Protein AF-A0A5V2QT96-F1 (afdb_monomer_lite)

pLDDT: mean 82.32, std 19.22, range [33.31, 97.69]

Secondary structure (DSSP, 8-state):
-----HHHHHHHHHHHHHHHHHHHHHHHHHH-TTS-E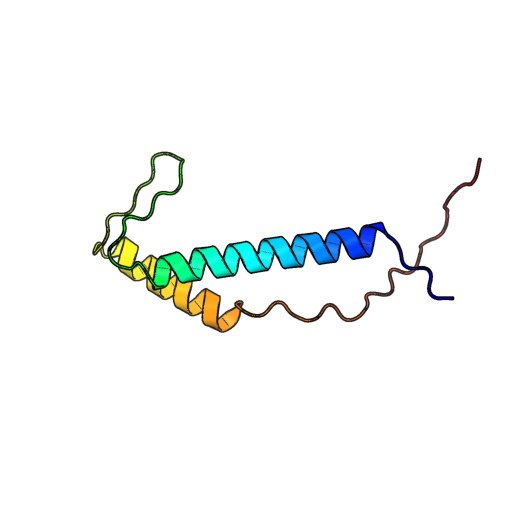E-SSS-EEPTTSHHHHHHHHHHHHHHHHHSSPPP---------S-----

Organism: Salmonella enterica (NCBI:txid28901)

Structure (mmCIF, N/CA/C/O backbone):
data_AF-A0A5V2QT96-F1
#
_entry.id   AF-A0A5V2QT96-F1
#
loop_
_atom_site.group_PDB
_atom_site.id
_atom_site.type_symbol
_atom_site.label_atom_id
_atom_site.label_alt_id
_atom_site.label_comp_id
_atom_site.label_asym_id
_atom_site.label_entity_id
_atom_site.label_seq_id
_atom_site.pdbx_PDB_ins_code
_atom_site.Cartn_x
_atom_site.Cartn_y
_atom_site.Cartn_z
_atom_site.occupancy
_atom_site.B_iso_or_equiv
_atom_site.auth_seq_id
_atom_site.auth_comp_id
_atom_site.auth_asym_id
_atom_site.auth_atom_id
_atom_site.pdbx_PDB_model_num
ATOM 1 N N . MET A 1 1 ? 27.354 2.373 -31.600 1.00 33.31 1 MET A N 1
ATOM 2 C CA . MET A 1 1 ? 26.694 3.590 -31.091 1.00 33.31 1 MET A CA 1
ATOM 3 C C . MET A 1 1 ? 25.254 3.196 -30.807 1.00 33.31 1 MET A C 1
ATOM 5 O O . MET A 1 1 ? 24.531 2.945 -31.756 1.00 33.31 1 MET A O 1
ATOM 9 N N . LYS A 1 2 ? 24.887 2.952 -29.539 1.00 41.69 2 LYS A N 1
ATOM 10 C CA . LYS A 1 2 ? 23.493 2.631 -29.189 1.00 41.69 2 LYS A CA 1
ATOM 11 C C . LYS A 1 2 ? 22.698 3.926 -29.315 1.00 41.69 2 LYS A C 1
ATOM 13 O O . LYS A 1 2 ? 23.010 4.883 -28.610 1.00 41.69 2 LYS A O 1
ATOM 18 N N . ILE A 1 3 ? 21.745 3.968 -30.238 1.00 44.81 3 ILE A N 1
ATOM 19 C CA . ILE A 1 3 ? 20.764 5.047 -30.304 1.00 44.81 3 ILE A CA 1
ATOM 20 C C . ILE A 1 3 ? 19.909 4.885 -29.044 1.00 44.81 3 ILE A C 1
ATOM 22 O O . ILE A 1 3 ? 19.232 3.879 -28.863 1.00 44.81 3 ILE A O 1
ATOM 26 N N . VAL A 1 4 ? 20.060 5.806 -28.094 1.00 49.22 4 VAL A N 1
ATOM 27 C CA . VAL A 1 4 ? 19.237 5.836 -26.883 1.00 49.22 4 VAL A CA 1
ATOM 28 C C . VAL A 1 4 ? 18.030 6.701 -27.212 1.00 49.22 4 VAL A C 1
ATOM 30 O O . VAL A 1 4 ? 18.138 7.928 -27.237 1.00 49.22 4 VAL A O 1
ATOM 33 N N . CYS A 1 5 ? 16.891 6.068 -27.489 1.00 51.47 5 CYS A N 1
ATOM 34 C CA . CYS A 1 5 ? 15.623 6.759 -27.699 1.00 51.47 5 CYS A CA 1
ATOM 35 C C . CYS A 1 5 ? 15.273 7.546 -26.422 1.00 51.47 5 CYS A C 1
ATOM 37 O O . CYS A 1 5 ? 14.960 6.955 -25.385 1.00 51.47 5 CYS A O 1
ATOM 39 N N . HIS A 1 6 ? 15.377 8.881 -26.476 1.00 56.62 6 HIS A N 1
ATOM 40 C CA . HIS A 1 6 ? 15.187 9.773 -25.321 1.00 56.62 6 HIS A CA 1
ATOM 41 C C . HIS A 1 6 ? 13.814 9.575 -24.652 1.00 56.62 6 HIS A C 1
ATOM 43 O O . HIS A 1 6 ? 13.736 9.504 -23.426 1.00 56.62 6 HIS A O 1
ATOM 49 N N . GLY A 1 7 ? 12.753 9.366 -25.442 1.00 65.81 7 GLY A N 1
ATOM 50 C CA . GLY A 1 7 ? 11.400 9.136 -24.922 1.00 65.81 7 GLY A CA 1
ATOM 51 C C . GLY A 1 7 ? 11.251 7.848 -24.101 1.00 65.81 7 GLY A C 1
ATOM 52 O O . GLY A 1 7 ? 10.529 7.826 -23.104 1.00 65.81 7 GLY A O 1
ATOM 53 N N . SER A 1 8 ? 11.979 6.781 -24.447 1.00 73.56 8 SER A N 1
ATOM 54 C CA . SER A 1 8 ? 11.907 5.505 -23.721 1.00 73.56 8 SER A CA 1
ATOM 55 C C . SER A 1 8 ? 12.540 5.605 -22.330 1.00 73.56 8 SER A C 1
ATOM 57 O O . SER A 1 8 ? 12.024 5.032 -21.372 1.00 73.56 8 SER A O 1
ATOM 59 N N . GLN A 1 9 ? 13.630 6.367 -22.184 1.00 78.44 9 GLN A N 1
ATOM 60 C CA . GLN A 1 9 ? 14.266 6.599 -20.880 1.00 78.44 9 GLN A CA 1
ATOM 61 C C . GLN A 1 9 ? 13.410 7.488 -19.970 1.00 78.44 9 GLN A C 1
ATOM 63 O O . GLN A 1 9 ? 13.292 7.212 -18.773 1.00 78.44 9 GLN A O 1
ATOM 68 N N . GLU A 1 10 ? 12.766 8.515 -20.528 1.00 82.25 10 GLU A N 1
ATOM 69 C CA . GLU A 1 10 ? 11.832 9.367 -19.786 1.00 82.25 10 GLU A CA 1
ATOM 70 C C . GLU A 1 10 ? 10.622 8.578 -19.276 1.00 82.25 10 GLU A C 1
ATOM 72 O O . GLU A 1 10 ? 10.262 8.700 -18.103 1.00 82.25 10 GLU A O 1
ATOM 77 N N . LEU A 1 11 ? 10.051 7.700 -20.108 1.00 83.69 11 LEU A N 1
ATOM 78 C CA . LEU A 1 11 ? 8.951 6.825 -19.706 1.00 83.69 11 LEU A CA 1
ATOM 79 C C . LEU A 1 11 ? 9.367 5.864 -18.582 1.00 83.69 11 LEU A C 1
ATOM 81 O O . LEU A 1 11 ? 8.668 5.758 -17.574 1.00 83.69 11 LEU A O 1
ATOM 85 N N . ILE A 1 12 ? 10.518 5.195 -18.713 1.00 85.81 12 ILE A N 1
ATOM 86 C CA . ILE A 1 12 ? 11.032 4.281 -17.678 1.00 85.81 12 ILE A CA 1
ATOM 87 C C . ILE A 1 12 ? 11.251 5.032 -16.357 1.00 85.81 12 ILE A C 1
ATOM 89 O O . ILE A 1 12 ? 10.879 4.539 -15.288 1.00 85.81 12 ILE A O 1
ATOM 93 N N . SER A 1 13 ? 11.813 6.241 -16.414 1.00 86.56 13 SER A N 1
ATOM 94 C CA . SER A 1 13 ? 12.000 7.104 -15.243 1.00 86.56 13 SER A CA 1
ATOM 95 C C . SER A 1 13 ? 10.665 7.493 -14.597 1.00 86.56 13 SER A C 1
ATOM 97 O O . SER A 1 13 ? 10.507 7.387 -13.376 1.00 86.56 13 SER A O 1
ATOM 99 N N . ALA A 1 14 ? 9.668 7.867 -15.405 1.00 89.56 14 ALA A N 1
ATOM 100 C CA . ALA A 1 14 ? 8.333 8.211 -14.928 1.00 89.56 14 ALA A CA 1
ATOM 101 C C . ALA A 1 14 ? 7.647 7.025 -14.233 1.00 89.56 14 ALA A C 1
ATOM 103 O O . ALA A 1 14 ? 7.090 7.195 -13.145 1.00 89.56 14 ALA A O 1
ATOM 104 N N . ILE A 1 15 ? 7.744 5.818 -14.803 1.00 90.75 15 ILE A N 1
ATOM 105 C CA . ILE A 1 15 ? 7.181 4.598 -14.207 1.00 90.75 15 ILE A CA 1
ATOM 106 C C . ILE A 1 15 ? 7.875 4.275 -12.881 1.00 90.75 15 ILE A C 1
ATOM 108 O O . ILE A 1 15 ? 7.194 4.014 -11.889 1.00 90.75 15 ILE A O 1
ATOM 112 N N . ARG A 1 16 ? 9.213 4.353 -12.822 1.00 90.69 16 ARG A N 1
ATOM 113 C CA . ARG A 1 16 ? 9.974 4.147 -11.576 1.00 90.69 16 ARG A CA 1
ATOM 114 C C . ARG A 1 16 ? 9.541 5.121 -10.486 1.00 90.69 16 ARG A C 1
ATOM 116 O O . ARG A 1 16 ? 9.274 4.705 -9.362 1.00 90.69 16 ARG A O 1
ATOM 123 N N . LYS A 1 17 ? 9.416 6.407 -10.822 1.00 93.50 17 LYS A N 1
ATOM 124 C CA . LYS A 1 17 ? 8.986 7.442 -9.875 1.00 93.50 17 LYS A CA 1
ATOM 125 C C . LYS A 1 17 ? 7.551 7.223 -9.396 1.00 93.50 17 LYS A C 1
ATOM 127 O O . LYS A 1 17 ? 7.274 7.370 -8.207 1.00 93.50 17 LYS A O 1
ATOM 132 N N . TRP A 1 18 ? 6.640 6.877 -10.306 1.00 94.38 18 TRP A N 1
ATOM 133 C CA . TRP A 1 18 ? 5.260 6.544 -9.959 1.00 94.38 18 TRP A CA 1
ATOM 134 C C . TRP A 1 18 ? 5.203 5.345 -9.008 1.00 94.38 18 TRP A C 1
ATOM 136 O O . TRP A 1 18 ? 4.552 5.425 -7.968 1.00 94.38 18 TRP A O 1
ATOM 146 N N . HIS A 1 19 ? 5.935 4.273 -9.317 1.00 94.75 19 HIS A N 1
ATOM 147 C CA . HIS A 1 19 ? 5.977 3.060 -8.502 1.00 94.75 19 HIS A CA 1
ATOM 148 C C . HIS A 1 19 ? 6.527 3.337 -7.098 1.00 94.75 19 HIS A C 1
ATOM 150 O O . HIS A 1 19 ? 5.860 3.020 -6.115 1.00 94.75 19 HIS A O 1
ATOM 156 N N . GLN A 1 20 ? 7.658 4.042 -6.992 1.00 95.19 20 GLN A N 1
ATOM 157 C CA . GLN A 1 20 ? 8.236 4.452 -5.706 1.00 95.19 20 GLN A CA 1
ATOM 158 C C . GLN A 1 20 ? 7.262 5.291 -4.871 1.00 95.19 20 GLN A C 1
ATOM 160 O O . GLN A 1 20 ? 7.142 5.086 -3.664 1.00 95.19 20 GLN A O 1
ATOM 165 N N . ASN A 1 21 ? 6.531 6.214 -5.506 1.00 95.94 21 ASN A N 1
ATOM 166 C CA . ASN A 1 21 ? 5.512 7.006 -4.823 1.00 95.94 21 ASN A CA 1
ATOM 167 C C . ASN A 1 21 ? 4.391 6.114 -4.263 1.00 95.94 21 ASN A C 1
ATOM 169 O O . ASN A 1 21 ? 4.001 6.285 -3.109 1.00 95.94 21 ASN A O 1
ATOM 173 N N . LYS A 1 22 ? 3.909 5.135 -5.040 1.00 95.19 22 LYS A N 1
ATOM 174 C CA . LYS A 1 22 ? 2.861 4.204 -4.596 1.00 95.19 22 LYS A CA 1
ATOM 175 C C . LYS A 1 22 ? 3.315 3.286 -3.473 1.00 95.19 22 LYS A C 1
ATOM 177 O O . LYS A 1 22 ? 2.579 3.142 -2.501 1.00 95.19 22 LYS A O 1
ATOM 182 N N . VAL A 1 23 ? 4.527 2.746 -3.553 1.00 96.69 23 VAL A N 1
ATOM 183 C CA . VAL A 1 23 ? 5.123 1.971 -2.456 1.00 96.69 23 VAL A CA 1
ATOM 184 C C . VAL A 1 23 ? 5.231 2.827 -1.191 1.00 96.69 23 VAL A C 1
ATOM 186 O O . VAL A 1 23 ? 4.801 2.395 -0.126 1.00 96.69 23 VAL A O 1
ATOM 189 N N . GLY A 1 24 ? 5.698 4.075 -1.308 1.00 96.44 24 GLY A N 1
ATOM 190 C CA . GLY A 1 24 ? 5.764 5.008 -0.179 1.00 96.44 24 GLY A CA 1
ATOM 191 C C . GLY A 1 24 ? 4.399 5.295 0.456 1.00 96.44 24 GLY A C 1
ATOM 192 O O . GLY A 1 24 ? 4.269 5.258 1.675 1.00 96.44 24 GLY A O 1
ATOM 193 N N . GLN A 1 25 ? 3.359 5.521 -0.354 1.00 94.56 25 GLN A N 1
ATOM 194 C CA . GLN A 1 25 ? 1.991 5.725 0.140 1.00 94.56 25 GLN A CA 1
ATOM 195 C C . GLN A 1 25 ? 1.463 4.501 0.901 1.00 94.56 25 GLN A C 1
ATOM 197 O O . GLN A 1 25 ? 0.867 4.650 1.965 1.00 94.56 25 GLN A O 1
ATOM 202 N N . LEU A 1 26 ? 1.698 3.293 0.380 1.00 96.19 26 LEU A N 1
ATOM 203 C CA . LEU A 1 26 ? 1.282 2.054 1.038 1.00 96.19 26 LEU A CA 1
ATOM 204 C C . LEU A 1 26 ? 2.042 1.811 2.347 1.00 96.19 26 LEU A C 1
ATOM 206 O O . LEU A 1 26 ? 1.423 1.400 3.325 1.00 96.19 26 LEU A O 1
ATOM 210 N N . ASN A 1 27 ? 3.341 2.119 2.398 1.00 96.94 27 ASN A N 1
ATOM 211 C CA . ASN A 1 27 ? 4.113 2.042 3.641 1.00 96.94 27 ASN A CA 1
ATOM 212 C C . ASN A 1 27 ? 3.536 2.974 4.714 1.00 96.94 27 ASN A C 1
ATOM 214 O O . ASN A 1 27 ? 3.300 2.522 5.828 1.00 96.94 27 ASN A O 1
ATOM 218 N N . LEU A 1 28 ? 3.182 4.218 4.368 1.00 95.81 28 LEU A N 1
ATOM 219 C CA . LEU A 1 28 ? 2.543 5.146 5.315 1.00 95.81 28 LEU A CA 1
ATOM 220 C C . LEU A 1 28 ? 1.227 4.596 5.884 1.00 95.81 28 LEU A C 1
ATOM 222 O O . LEU A 1 28 ? 0.957 4.745 7.072 1.00 95.81 28 LEU A O 1
ATOM 226 N N . ILE A 1 29 ? 0.413 3.938 5.053 1.00 94.62 29 ILE A N 1
ATOM 227 C CA . ILE A 1 29 ? -0.853 3.313 5.477 1.00 94.62 29 ILE A CA 1
ATOM 228 C C . ILE A 1 29 ? -0.620 2.195 6.504 1.00 94.62 29 ILE A C 1
ATOM 230 O O . ILE A 1 29 ? -1.440 2.000 7.410 1.00 94.62 29 ILE A O 1
ATOM 234 N N . VAL A 1 30 ? 0.465 1.437 6.334 1.00 95.12 30 VAL A N 1
ATOM 235 C CA . VAL A 1 30 ? 0.842 0.330 7.219 1.00 95.12 30 VAL A CA 1
ATOM 236 C C . VAL A 1 30 ? 1.474 0.849 8.513 1.00 95.12 30 VAL A C 1
ATOM 238 O O . VAL A 1 30 ? 1.093 0.395 9.591 1.00 95.12 30 VAL A O 1
ATOM 241 N N . GLU A 1 31 ? 2.386 1.817 8.418 1.00 96.19 31 GLU A N 1
ATOM 242 C CA . GLU A 1 31 ? 3.107 2.411 9.550 1.00 96.19 31 GLU A CA 1
ATOM 243 C C . GLU A 1 31 ? 2.182 3.226 10.466 1.00 96.19 31 GLU A C 1
ATOM 245 O O . GLU A 1 31 ? 2.258 3.112 11.690 1.00 96.19 31 GLU A O 1
ATOM 250 N N . HIS A 1 32 ? 1.250 3.991 9.892 1.00 95.50 32 HIS A N 1
ATOM 251 C CA . HIS A 1 32 ? 0.320 4.853 10.626 1.00 95.50 32 HIS A CA 1
ATOM 252 C C . HIS A 1 32 ? -1.066 4.213 10.747 1.00 95.50 32 HIS A C 1
ATOM 254 O O . HIS A 1 32 ? -2.082 4.705 10.245 1.00 95.50 32 HIS A O 1
ATOM 260 N N . SER A 1 33 ? -1.114 3.058 11.416 1.00 93.00 33 SER A N 1
ATOM 261 C CA . SER A 1 33 ? -2.349 2.277 11.572 1.00 93.00 33 SER A CA 1
ATOM 262 C C . SER A 1 33 ? -3.411 2.910 12.496 1.00 93.00 33 SER A C 1
ATOM 264 O O . SER A 1 33 ? -4.551 2.441 12.590 1.00 93.00 33 SER A O 1
ATOM 266 N N . ASP A 1 34 ? -3.065 3.999 13.157 1.00 95.00 34 ASP A N 1
ATOM 267 C CA . ASP A 1 34 ? -3.916 4.816 14.014 1.00 95.00 34 ASP A CA 1
ATOM 268 C C . ASP A 1 34 ? -4.551 6.007 13.276 1.00 95.00 34 ASP A C 1
ATOM 270 O O . ASP A 1 34 ? -5.475 6.623 13.804 1.00 95.00 34 ASP A O 1
ATOM 274 N N . ALA A 1 35 ? -4.120 6.298 12.045 1.00 95.56 35 ALA A N 1
ATOM 275 C CA . ALA A 1 35 ? -4.677 7.371 11.230 1.00 95.56 35 ALA A CA 1
ATOM 276 C C . ALA A 1 35 ? -5.924 6.936 10.437 1.00 95.56 35 ALA A C 1
ATOM 278 O O . ALA A 1 35 ? -6.071 5.774 10.032 1.00 95.56 35 ALA A O 1
ATOM 279 N N . ASP A 1 36 ? -6.817 7.898 10.195 1.00 97.06 36 ASP A N 1
ATOM 280 C CA . ASP A 1 36 ? -7.918 7.766 9.239 1.00 97.06 36 ASP A CA 1
ATOM 281 C C . ASP A 1 36 ? -7.367 7.714 7.802 1.00 97.06 36 ASP A C 1
ATOM 283 O O . ASP A 1 36 ? -6.375 8.367 7.476 1.00 97.06 36 ASP A O 1
ATOM 287 N N . LEU A 1 37 ? -8.034 6.964 6.923 1.00 95.19 37 LEU A N 1
ATOM 288 C CA . LEU A 1 37 ? -7.706 6.916 5.497 1.00 95.19 37 LEU A CA 1
ATOM 289 C C . LEU A 1 37 ? -8.636 7.857 4.731 1.00 95.19 37 LEU A C 1
ATOM 291 O O . LEU A 1 37 ? -9.815 7.545 4.562 1.00 95.19 37 LEU A O 1
ATOM 295 N N . ASP A 1 38 ? -8.108 8.991 4.276 1.00 94.50 38 ASP A N 1
ATOM 296 C CA . ASP A 1 38 ? -8.823 9.963 3.443 1.00 94.50 38 ASP A CA 1
ATOM 297 C C . ASP A 1 38 ? -8.434 9.796 1.967 1.00 94.50 38 ASP A C 1
ATOM 299 O O . ASP A 1 38 ? -7.253 9.789 1.614 1.00 94.50 38 ASP A O 1
ATOM 303 N N . PHE A 1 39 ? -9.436 9.658 1.099 1.00 89.81 39 PHE A N 1
ATOM 304 C CA . PHE A 1 39 ? -9.258 9.477 -0.343 1.00 89.81 39 PHE A CA 1
ATOM 305 C C . PHE A 1 39 ? -9.477 10.767 -1.155 1.00 89.81 39 PHE A C 1
ATOM 307 O O . PHE A 1 39 ? -9.472 10.727 -2.385 1.00 89.81 39 PHE A O 1
ATOM 314 N N . GLY A 1 40 ? -9.689 11.914 -0.500 1.00 91.75 40 GLY A N 1
ATOM 315 C CA . GLY A 1 40 ? -9.794 13.236 -1.131 1.00 91.75 40 GLY A CA 1
ATOM 316 C C . GLY A 1 40 ? -11.082 13.479 -1.926 1.00 91.75 40 GLY A C 1
ATOM 317 O O . GLY A 1 40 ? -11.257 14.541 -2.514 1.00 91.75 40 GLY A O 1
ATOM 318 N N . ASN A 1 41 ? -12.001 12.514 -1.941 1.00 94.00 41 ASN A N 1
ATOM 319 C CA . ASN A 1 41 ? -13.304 12.589 -2.609 1.00 94.00 41 ASN A CA 1
ATOM 320 C C . ASN A 1 41 ? -14.475 12.610 -1.606 1.00 94.00 41 ASN A C 1
ATOM 322 O O . ASN A 1 41 ? -15.600 12.260 -1.955 1.00 94.00 41 ASN A O 1
ATOM 326 N N . GLY A 1 42 ? -14.195 12.961 -0.346 1.00 92.25 42 GLY A N 1
ATOM 327 C CA . GLY A 1 42 ? -15.154 12.900 0.761 1.00 92.25 42 GLY A CA 1
ATOM 328 C C . GLY A 1 42 ? -15.308 11.512 1.391 1.00 92.25 42 GLY A C 1
ATOM 329 O O . GLY A 1 42 ? -16.040 11.373 2.369 1.00 92.25 42 GLY A O 1
ATOM 330 N N . THR A 1 43 ? -14.616 10.489 0.877 1.00 94.12 43 THR A N 1
ATOM 331 C CA . THR A 1 43 ? -14.575 9.158 1.496 1.00 94.12 43 THR A CA 1
ATOM 332 C C . THR A 1 43 ? -13.476 9.108 2.547 1.00 94.12 43 THR A C 1
ATOM 334 O O . THR A 1 43 ? -12.301 9.278 2.224 1.00 94.12 43 THR A O 1
ATOM 337 N N . VAL A 1 44 ? -13.860 8.815 3.790 1.00 96.56 44 VAL A N 1
ATOM 338 C CA . VAL A 1 44 ? -12.933 8.618 4.909 1.00 96.56 44 VAL A CA 1
ATOM 339 C C . VAL A 1 44 ? -13.222 7.279 5.577 1.00 96.56 44 VAL A C 1
ATOM 341 O O . VAL A 1 44 ? -14.347 7.030 6.013 1.00 96.56 44 VAL A O 1
ATOM 344 N N . ILE A 1 45 ? -12.207 6.422 5.694 1.00 96.06 45 ILE A N 1
ATOM 345 C CA . ILE A 1 45 ? -12.289 5.186 6.477 1.00 96.06 45 ILE A CA 1
ATOM 346 C C . ILE A 1 45 ? -11.666 5.447 7.843 1.00 96.06 45 ILE A C 1
ATOM 348 O O . ILE A 1 45 ? -10.483 5.770 7.948 1.00 96.06 45 ILE A O 1
ATOM 352 N N . LYS A 1 46 ? -12.470 5.285 8.897 1.00 97.50 46 LYS A N 1
ATOM 353 C CA . LYS A 1 46 ? -12.030 5.532 10.271 1.00 97.50 46 LYS A CA 1
ATOM 354 C C . LYS A 1 46 ? -10.990 4.525 10.740 1.00 97.50 46 LYS A C 1
ATOM 356 O O . LYS A 1 46 ? -11.149 3.318 10.518 1.00 97.50 46 LYS A O 1
ATOM 361 N N . ALA A 1 47 ? -9.970 5.016 11.436 1.00 96.25 47 ALA A N 1
ATOM 362 C CA . ALA A 1 47 ? -8.974 4.190 12.097 1.00 96.25 47 ALA A CA 1
ATOM 363 C C . ALA A 1 47 ? -9.634 3.155 13.023 1.00 96.25 47 ALA A C 1
ATOM 365 O O . ALA A 1 47 ? -10.671 3.404 13.638 1.00 96.25 47 ALA A O 1
ATOM 366 N N . GLY A 1 48 ? -9.056 1.956 13.093 1.00 93.25 48 GLY A N 1
ATOM 367 C CA . GLY A 1 48 ? -9.555 0.869 13.943 1.00 93.25 48 GLY A CA 1
ATOM 368 C C . GLY A 1 48 ? -10.847 0.188 13.468 1.00 93.25 48 GLY A C 1
ATOM 369 O O . GLY A 1 48 ? -11.194 -0.864 14.009 1.00 93.25 48 GLY A O 1
ATOM 370 N N . SER A 1 49 ? -11.529 0.713 12.443 1.00 97.06 49 SER A N 1
ATOM 371 C CA . SER A 1 49 ? -12.658 0.026 11.804 1.00 97.06 49 SER A CA 1
ATOM 372 C C . SER A 1 49 ? -12.210 -1.261 11.104 1.00 97.06 49 SER A C 1
ATOM 374 O O . SER A 1 49 ? -11.056 -1.393 10.688 1.00 97.06 49 SER A O 1
ATOM 376 N N . ASP A 1 50 ? -13.124 -2.214 10.922 1.00 97.69 50 ASP A N 1
ATOM 377 C CA . ASP A 1 50 ? -12.804 -3.464 10.220 1.00 97.69 50 ASP A CA 1
ATOM 378 C C . ASP A 1 50 ? -12.434 -3.224 8.751 1.00 97.69 50 ASP A C 1
ATOM 380 O O . ASP A 1 50 ? -11.552 -3.897 8.218 1.00 97.69 50 ASP A O 1
ATOM 384 N N . ALA A 1 51 ? -13.009 -2.190 8.129 1.00 96.12 51 ALA A N 1
ATOM 385 C CA . ALA A 1 51 ? -12.611 -1.735 6.800 1.00 96.12 51 ALA A CA 1
ATOM 386 C C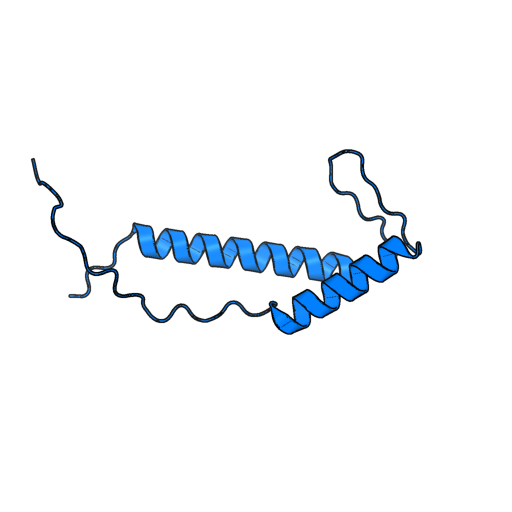 . ALA A 1 51 ? -11.153 -1.241 6.772 1.00 96.12 51 ALA A C 1
ATOM 388 O O . ALA A 1 51 ? -10.398 -1.629 5.882 1.00 96.12 51 ALA A O 1
ATOM 389 N N . ALA A 1 52 ? -10.723 -0.446 7.761 1.00 96.50 52 ALA A N 1
ATOM 390 C CA . ALA A 1 52 ? -9.332 0.007 7.857 1.00 96.50 52 ALA A CA 1
ATOM 391 C C . ALA A 1 52 ? -8.362 -1.161 8.090 1.00 96.50 52 ALA A C 1
ATOM 393 O O . ALA A 1 52 ? -7.293 -1.206 7.482 1.00 96.50 52 ALA A O 1
ATOM 394 N N . LYS A 1 53 ? -8.737 -2.131 8.937 1.00 95.69 53 LYS A N 1
ATOM 395 C CA . LYS A 1 53 ? -7.940 -3.350 9.158 1.00 95.69 53 LYS A CA 1
ATOM 396 C C . LYS A 1 53 ? -7.793 -4.150 7.864 1.00 95.69 53 LYS A C 1
ATOM 398 O O . LYS A 1 53 ? -6.675 -4.495 7.494 1.00 95.69 53 LYS A O 1
ATOM 403 N N . GLY A 1 54 ? -8.899 -4.390 7.156 1.00 96.44 54 GLY A N 1
ATOM 404 C CA . GLY A 1 54 ? -8.894 -5.106 5.880 1.00 96.44 54 GLY A CA 1
ATOM 405 C C . GLY A 1 54 ? -8.041 -4.406 4.822 1.00 96.44 54 GLY A C 1
ATOM 406 O O . GLY A 1 54 ? -7.202 -5.039 4.188 1.00 96.44 54 GLY A O 1
ATOM 407 N N . PHE A 1 55 ? -8.178 -3.085 4.690 1.00 95.69 55 PHE A N 1
ATOM 408 C CA . PHE A 1 55 ? -7.381 -2.302 3.746 1.00 95.69 55 PHE A CA 1
ATOM 409 C C . PHE A 1 55 ? -5.876 -2.384 4.039 1.00 95.69 55 PHE A C 1
ATOM 411 O O . PHE A 1 55 ? -5.079 -2.527 3.115 1.00 95.69 55 PHE A O 1
ATOM 418 N N . ARG A 1 56 ? -5.475 -2.362 5.315 1.00 96.00 56 ARG A 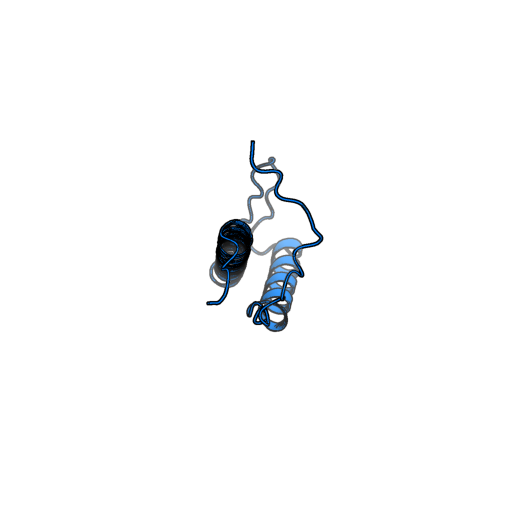N 1
ATOM 419 C CA . ARG A 1 56 ? -4.065 -2.503 5.716 1.00 96.00 56 ARG A CA 1
ATOM 420 C C . ARG A 1 56 ? -3.505 -3.884 5.427 1.00 96.00 56 ARG A C 1
ATOM 422 O O . ARG A 1 56 ? -2.389 -3.973 4.931 1.00 96.00 56 ARG A O 1
ATOM 429 N N . VAL A 1 57 ? -4.276 -4.943 5.673 1.00 96.75 57 VAL A N 1
ATOM 430 C CA . VAL A 1 57 ? -3.874 -6.304 5.282 1.00 96.75 57 VAL A CA 1
ATOM 431 C C . VAL A 1 57 ? -3.658 -6.372 3.771 1.00 96.75 57 VAL A C 1
ATOM 433 O O . VAL A 1 57 ? -2.629 -6.870 3.324 1.00 96.75 57 VAL A O 1
ATOM 436 N N . CYS A 1 58 ? -4.565 -5.799 2.976 1.00 96.44 58 CYS A N 1
ATOM 437 C CA . CYS A 1 58 ? -4.376 -5.705 1.530 1.00 96.44 58 CYS A CA 1
ATOM 438 C C . CYS A 1 58 ? -3.118 -4.904 1.159 1.00 96.44 58 CYS A C 1
ATOM 440 O O . CYS A 1 58 ? -2.360 -5.345 0.300 1.00 96.44 58 CYS A O 1
ATOM 442 N N . ALA A 1 59 ? -2.860 -3.766 1.811 1.00 96.62 59 ALA A N 1
ATOM 443 C CA . ALA A 1 59 ? -1.658 -2.964 1.577 1.00 96.62 59 ALA A CA 1
ATOM 444 C C . ALA A 1 59 ? -0.373 -3.755 1.874 1.00 96.62 59 ALA A C 1
ATOM 446 O O . ALA A 1 59 ? 0.553 -3.719 1.069 1.00 96.62 59 ALA A O 1
ATOM 447 N N . MET A 1 60 ? -0.340 -4.523 2.969 1.00 97.00 60 MET A N 1
ATOM 448 C CA . MET A 1 60 ? 0.782 -5.407 3.308 1.00 97.00 60 MET A CA 1
ATOM 449 C C . MET A 1 60 ? 1.004 -6.478 2.234 1.00 97.00 60 MET A C 1
ATOM 451 O O . MET A 1 60 ? 2.131 -6.672 1.794 1.00 97.00 60 MET A O 1
ATOM 455 N N . VAL A 1 61 ? -0.063 -7.134 1.762 1.00 97.25 61 VAL A N 1
ATOM 456 C CA . VAL A 1 61 ? 0.030 -8.141 0.688 1.00 97.25 61 VAL A CA 1
ATOM 457 C C . VAL A 1 61 ? 0.542 -7.520 -0.614 1.00 97.25 61 VAL A C 1
ATOM 459 O O . VAL A 1 61 ? 1.391 -8.100 -1.286 1.00 97.25 61 VAL A O 1
ATOM 462 N N . VAL A 1 62 ? 0.057 -6.330 -0.974 1.00 96.25 62 VAL A N 1
ATOM 463 C CA . VAL A 1 62 ? 0.518 -5.610 -2.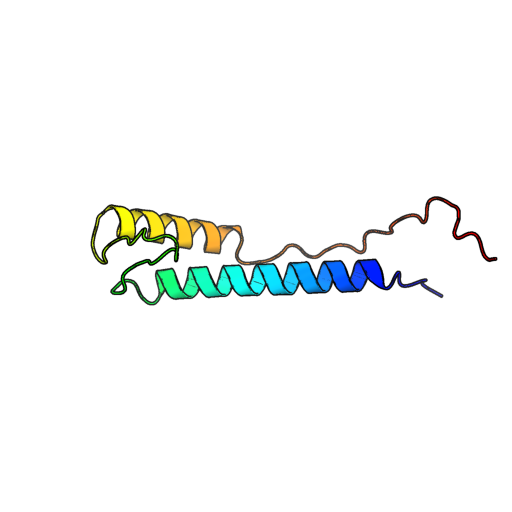170 1.00 96.25 62 VAL A CA 1
ATOM 464 C C . VAL A 1 62 ? 1.989 -5.224 -2.046 1.00 96.25 62 VAL A C 1
ATOM 466 O O . VAL A 1 62 ? 2.729 -5.378 -3.012 1.00 96.25 62 VAL A O 1
ATOM 469 N N . LEU A 1 63 ? 2.433 -4.752 -0.880 1.00 96.69 63 LEU A N 1
ATOM 470 C CA . LEU A 1 63 ? 3.841 -4.442 -0.635 1.00 96.69 63 LEU A CA 1
ATOM 471 C C . LEU A 1 63 ? 4.717 -5.695 -0.741 1.00 96.69 63 LEU A C 1
ATOM 473 O O . LEU A 1 63 ? 5.737 -5.659 -1.419 1.00 96.69 63 LEU A O 1
ATOM 477 N N . GLU A 1 64 ? 4.305 -6.816 -0.155 1.00 95.69 64 GLU A N 1
ATOM 478 C CA . GLU A 1 64 ? 5.063 -8.071 -0.238 1.00 95.69 64 GLU A CA 1
ATOM 479 C C . GLU A 1 64 ? 5.255 -8.524 -1.693 1.00 95.69 64 GLU A C 1
ATOM 481 O O . GLU A 1 64 ? 6.350 -8.901 -2.103 1.00 95.69 64 GLU A O 1
ATOM 486 N N . LEU A 1 65 ? 4.198 -8.438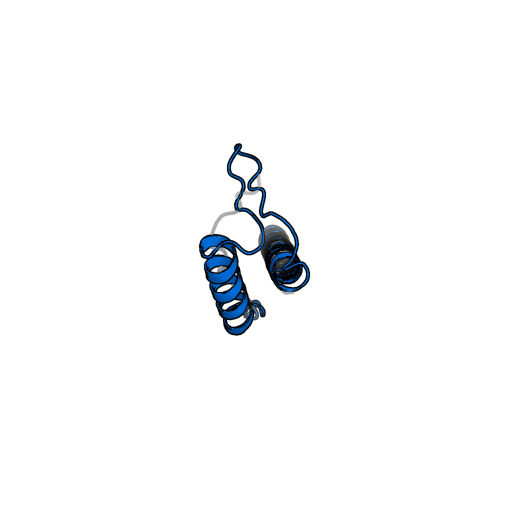 -2.503 1.00 93.75 65 LEU A N 1
ATOM 487 C CA . LEU A 1 65 ? 4.213 -8.948 -3.873 1.00 93.75 65 LEU A CA 1
ATOM 488 C C . LEU A 1 65 ? 4.786 -7.958 -4.896 1.00 93.75 65 LEU A C 1
ATOM 490 O O . LEU A 1 65 ? 5.345 -8.385 -5.904 1.00 93.75 65 LEU A O 1
ATOM 494 N N . LEU A 1 66 ? 4.603 -6.650 -4.684 1.00 93.50 66 LEU A N 1
ATOM 495 C CA . LEU A 1 66 ? 4.798 -5.614 -5.709 1.00 93.50 66 LEU A CA 1
ATOM 496 C C . LEU A 1 66 ? 5.664 -4.429 -5.242 1.00 93.50 66 LEU A C 1
ATOM 498 O O . LEU A 1 66 ? 5.749 -3.422 -5.951 1.00 93.50 66 LEU A O 1
ATOM 502 N N . SER A 1 67 ? 6.327 -4.511 -4.081 1.00 90.06 67 SER A N 1
ATOM 503 C CA . SER A 1 67 ? 7.248 -3.457 -3.604 1.00 90.06 67 SER A CA 1
ATOM 504 C C . SER A 1 67 ? 8.492 -3.287 -4.468 1.00 90.06 67 SER A C 1
ATOM 506 O O . SER A 1 67 ? 9.111 -2.225 -4.439 1.00 90.06 67 SER A O 1
ATOM 508 N N . THR A 1 68 ? 8.853 -4.305 -5.246 1.00 89.81 68 THR A N 1
ATOM 509 C CA . THR A 1 68 ? 9.985 -4.255 -6.169 1.00 89.81 68 THR A CA 1
ATOM 510 C C . THR A 1 68 ? 9.464 -4.157 -7.590 1.00 89.81 68 THR A C 1
ATOM 512 O O . THR A 1 68 ? 8.721 -5.020 -8.055 1.00 89.81 68 THR A O 1
ATOM 515 N N . LEU A 1 69 ? 9.850 -3.090 -8.287 1.00 85.88 69 LEU A N 1
ATOM 516 C CA . LEU A 1 69 ? 9.573 -2.976 -9.711 1.00 85.88 69 LEU A CA 1
ATOM 517 C C . LEU A 1 69 ? 10.491 -3.956 -10.457 1.00 85.88 69 LEU A C 1
ATOM 519 O O . LEU A 1 69 ? 11.699 -3.922 -10.207 1.00 85.88 69 LEU A O 1
ATOM 523 N N . PRO A 1 70 ? 9.966 -4.792 -11.368 1.00 80.38 70 PRO A N 1
ATOM 524 C CA . PRO A 1 70 ? 10.805 -5.635 -12.205 1.00 80.38 70 PRO A CA 1
ATOM 525 C C . PRO A 1 70 ? 11.831 -4.793 -12.959 1.00 80.38 70 PRO A C 1
ATOM 527 O O . PRO A 1 70 ? 11.538 -3.673 -13.395 1.00 80.38 70 PRO A O 1
ATOM 530 N N . GLU A 1 71 ? 13.037 -5.328 -13.128 1.00 76.62 71 GLU A N 1
ATOM 531 C CA . GLU A 1 71 ? 13.998 -4.691 -14.014 1.00 76.62 71 GLU A CA 1
ATOM 532 C C . GLU A 1 71 ? 13.442 -4.716 -15.438 1.00 76.62 71 GLU A C 1
ATOM 534 O O . GLU A 1 71 ? 13.071 -5.763 -15.966 1.00 76.62 71 GLU A O 1
ATOM 539 N N . PHE A 1 72 ? 13.362 -3.541 -16.061 1.00 68.06 72 PHE A N 1
ATOM 540 C CA . PHE A 1 72 ? 13.145 -3.467 -17.494 1.00 68.06 72 PHE A CA 1
ATOM 541 C C . PHE A 1 72 ? 14.431 -3.975 -18.145 1.00 68.06 72 PHE A C 1
ATOM 543 O O . PHE A 1 72 ? 15.406 -3.225 -18.242 1.00 68.06 72 PHE A O 1
ATOM 550 N N . GLU A 1 73 ? 14.451 -5.245 -18.562 1.00 58.06 73 GLU A N 1
ATOM 551 C CA . GLU A 1 73 ? 15.393 -5.685 -19.590 1.00 58.06 73 GLU A CA 1
ATOM 552 C C . GLU A 1 73 ? 15.295 -4.669 -20.722 1.00 58.06 73 GLU A C 1
ATOM 554 O O . GLU A 1 73 ? 14.194 -4.224 -21.047 1.00 58.06 73 GLU A O 1
ATOM 559 N N . SER A 1 74 ? 16.434 -4.217 -21.245 1.00 54.78 74 SER A N 1
ATOM 560 C CA . SER A 1 74 ? 16.474 -3.213 -22.300 1.00 54.78 74 SER A CA 1
ATOM 561 C C . SER A 1 74 ? 15.606 -3.679 -23.463 1.00 54.78 74 SER A C 1
ATOM 563 O O . SER A 1 74 ? 16.046 -4.486 -24.277 1.00 54.78 74 SER A O 1
ATOM 565 N N . ILE A 1 75 ? 14.364 -3.194 -23.497 1.00 53.53 75 ILE A N 1
ATOM 566 C CA . ILE A 1 75 ? 13.435 -3.417 -24.587 1.00 53.53 75 ILE A CA 1
ATOM 567 C C . ILE A 1 75 ? 14.088 -2.700 -25.756 1.00 53.53 75 ILE A C 1
ATOM 569 O O . ILE A 1 75 ? 14.117 -1.468 -25.804 1.00 53.53 75 ILE A O 1
ATOM 573 N N . GLU A 1 76 ? 14.698 -3.470 -26.653 1.00 51.16 76 GLU A N 1
ATOM 574 C CA . GLU A 1 76 ? 15.078 -2.969 -27.961 1.00 51.16 76 GLU A CA 1
ATOM 575 C C . GLU A 1 76 ? 13.766 -2.692 -28.688 1.00 51.16 76 GLU A C 1
ATOM 577 O O . GLU A 1 76 ? 13.177 -3.567 -29.323 1.00 51.16 76 GLU A O 1
ATOM 582 N N . PHE A 1 77 ? 13.253 -1.474 -28.508 1.00 53.81 77 PHE A N 1
ATOM 583 C CA . PHE A 1 77 ? 12.264 -0.916 -29.407 1.00 53.81 77 PHE A CA 1
ATOM 584 C C . PHE A 1 77 ? 12.939 -0.937 -30.776 1.00 53.81 77 PHE A C 1
ATOM 586 O O . PHE A 1 77 ? 13.852 -0.157 -31.029 1.00 53.81 77 PHE A O 1
ATOM 593 N N . ARG A 1 78 ? 12.592 -1.925 -31.608 1.00 50.09 78 ARG A N 1
ATOM 594 C CA . ARG A 1 78 ? 12.981 -1.904 -33.013 1.00 50.09 78 ARG A CA 1
ATOM 595 C C . ARG A 1 78 ? 12.298 -0.666 -33.566 1.00 50.09 78 ARG A C 1
ATOM 597 O O . ARG A 1 78 ? 11.071 -0.597 -33.520 1.00 50.09 78 ARG A O 1
ATOM 604 N N . ASP A 1 79 ? 13.101 0.308 -33.973 1.00 51.34 79 ASP A N 1
ATOM 605 C CA . ASP A 1 79 ? 12.637 1.460 -34.728 1.00 51.34 79 ASP A CA 1
ATOM 606 C C . ASP A 1 79 ? 11.966 0.897 -35.989 1.00 51.34 79 ASP A C 1
ATOM 608 O O . ASP A 1 79 ? 12.647 0.455 -36.915 1.00 51.34 79 ASP A O 1
ATOM 612 N N . ASP A 1 80 ? 10.638 0.778 -35.966 1.00 50.97 80 ASP A N 1
ATOM 613 C CA . ASP A 1 80 ? 9.876 0.528 -37.182 1.00 50.97 80 ASP A CA 1
ATOM 614 C C . ASP A 1 80 ? 9.906 1.838 -37.971 1.00 50.97 80 ASP A C 1
ATOM 616 O O . ASP A 1 80 ? 9.700 2.919 -37.417 1.00 50.97 80 ASP A O 1
ATOM 620 N N . GLU A 1 81 ? 10.321 1.718 -39.221 1.00 54.28 81 GLU A N 1
ATOM 621 C CA . GLU A 1 81 ? 10.958 2.752 -40.027 1.00 54.28 81 GLU A CA 1
ATOM 622 C C . GLU A 1 81 ? 10.172 4.073 -40.137 1.00 54.28 81 GLU A C 1
ATOM 624 O O . GLU A 1 81 ? 8.960 4.072 -40.346 1.00 54.28 81 GLU A O 1
ATOM 629 N N . GLY A 1 82 ? 10.899 5.200 -40.113 1.00 52.47 82 GLY A N 1
ATOM 630 C CA . GLY A 1 82 ? 10.433 6.465 -40.700 1.00 52.47 82 GLY A CA 1
ATOM 631 C C . GLY A 1 82 ? 10.413 7.674 -39.765 1.00 52.47 82 GLY A C 1
ATOM 632 O O . GLY A 1 82 ? 9.346 8.202 -39.467 1.00 52.47 82 GLY A O 1
ATOM 633 N N . CYS A 1 83 ? 11.580 8.169 -39.343 1.00 44.56 83 CYS A N 1
ATOM 634 C CA . CYS A 1 83 ? 11.696 9.603 -39.071 1.00 44.56 83 CYS A CA 1
ATOM 635 C C . CYS A 1 83 ? 11.924 10.288 -40.424 1.00 44.56 83 CYS A C 1
ATOM 637 O O . CYS A 1 83 ? 13.034 10.231 -40.948 1.00 44.56 83 CYS A O 1
ATOM 639 N N . ASP A 1 84 ? 10.870 10.860 -41.007 1.00 50.94 84 ASP A N 1
ATOM 640 C CA . ASP A 1 84 ? 11.000 11.755 -42.157 1.00 50.94 84 ASP A CA 1
ATOM 641 C C . ASP A 1 84 ? 11.741 13.024 -41.703 1.00 50.94 84 ASP A C 1
ATOM 643 O O . ASP A 1 84 ? 11.222 13.810 -40.906 1.00 50.94 84 ASP A O 1
ATOM 647 N N . ASP A 1 85 ? 12.973 13.187 -42.184 1.00 47.78 85 ASP A N 1
ATOM 648 C CA . ASP A 1 85 ? 13.700 14.454 -42.158 1.00 47.78 85 ASP A CA 1
ATOM 649 C C . ASP A 1 85 ? 13.191 15.327 -43.324 1.00 47.78 85 ASP A C 1
ATOM 651 O O . ASP A 1 85 ? 13.537 15.080 -44.482 1.00 47.78 85 ASP A O 1
ATOM 655 N N . GLU A 1 86 ? 12.412 16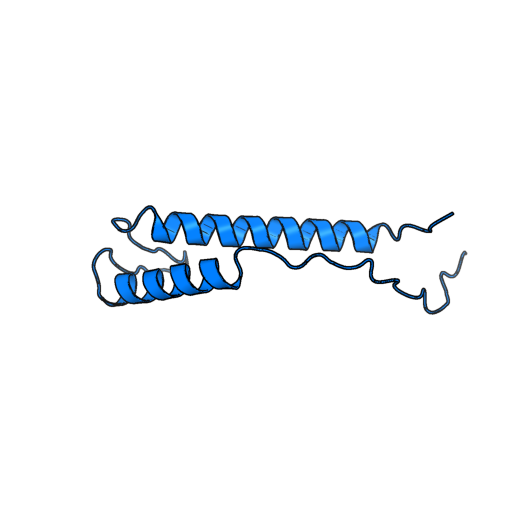.369 -43.021 1.00 40.44 86 GLU A N 1
ATOM 656 C CA . GLU A 1 86 ? 12.335 17.594 -43.839 1.00 40.44 86 GLU A CA 1
ATOM 657 C C . GLU A 1 86 ? 12.685 18.828 -42.999 1.00 40.44 86 GLU A C 1
ATOM 659 O O . GLU A 1 86 ? 12.125 18.988 -41.887 1.00 40.44 86 GLU A O 1
#

Sequence (86 aa):
MKIVCHGSQELISAIRKWHQNKVGQLNLIVEHSDADLDFGNGTVIKAGSDAAKGFRVCAMVVLELLSTLPEFESIEFRDDEGCDDE

Radius of gyration: 19.86 Å; chains: 1; bounding box: 42×26×58 Å

Foldseek 3Di:
DDPDPPVVVVVVVVVVVVLQVLLVVLVCLLVPLQDWDDPPPPDIHHRPDPVSVVVNVVSVVCCVVRVDDDDPPPPPPPPPDDPDDD